Protein AF-A0A1T4KR53-F1 (afdb_monomer_lite)

Organism: NCBI:txid115783

pLDDT: mean 75.82, std 19.26, range [42.12, 95.94]

Sequence (89 aa):
MTEPTIAIYTEEDTGSTDAVVNEVNLSLHGANRVLERDIPLEALEGVRHLLPLLNTKPLKFRYKGVFVVARLVNGSPRIITAWRLLPPS

Foldseek 3Di:
DDADWDWDFDDDDDDDPDPPRPGDTDDPVRVVVVQVVQADPQQVVVCVVCVVVAAQDWDWDDGPQKTWTWHDDPNDIDTPDMDGHDPDD

Secondary structure (DSSP, 8-state):
-PPPP----------SS----------HHHHHHHHHHTS-HHHHHHHHHHGGG--SSPEEEEETTEEEEEEEETTEEEEEEEEEPPPP-

Radius of gyration: 17.06 Å; chains: 1; bounding box: 37×40×34 Å

Structure (mmCIF, N/CA/C/O backbone):
data_AF-A0A1T4KR53-F1
#
_entry.id   AF-A0A1T4KR53-F1
#
loop_
_atom_site.group_PDB
_atom_site.id
_atom_site.type_symbol
_atom_site.label_atom_id
_atom_site.label_alt_id
_atom_site.label_comp_id
_atom_site.label_asym_id
_atom_site.label_entity_id
_atom_site.label_seq_id
_atom_site.pdbx_PDB_ins_code
_atom_site.Cartn_x
_atom_site.Cartn_y
_atom_site.Cartn_z
_atom_site.occupancy
_atom_site.B_iso_or_equiv
_atom_site.auth_seq_id
_atom_site.auth_comp_id
_atom_site.auth_asym_id
_atom_site.auth_atom_id
_atom_site.pdbx_PDB_model_num
ATOM 1 N N . MET A 1 1 ? 4.324 -30.383 -8.923 1.00 42.41 1 MET A N 1
ATOM 2 C CA . MET A 1 1 ? 4.472 -29.214 -8.032 1.00 42.41 1 MET A CA 1
ATOM 3 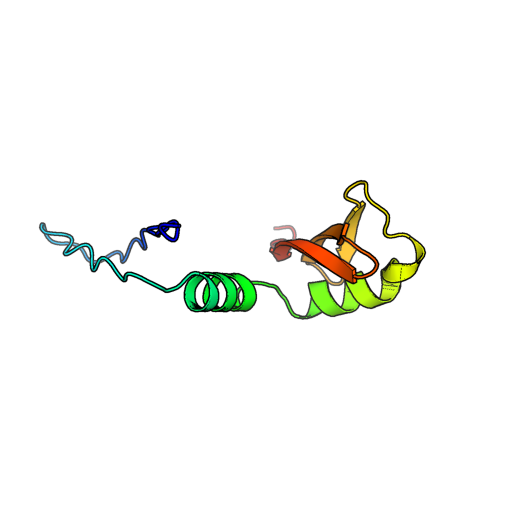C C . MET A 1 1 ? 3.144 -29.044 -7.323 1.00 42.41 1 MET A C 1
ATOM 5 O O . MET A 1 1 ? 2.158 -28.784 -7.992 1.00 42.41 1 MET A O 1
ATOM 9 N N . THR A 1 2 ? 3.088 -29.339 -6.029 1.00 51.16 2 THR A N 1
ATOM 10 C CA . THR A 1 2 ? 1.886 -29.235 -5.190 1.00 51.16 2 THR A CA 1
ATOM 11 C C . THR A 1 2 ? 1.711 -27.779 -4.762 1.00 51.16 2 THR A C 1
ATOM 13 O O . THR A 1 2 ? 2.658 -27.181 -4.253 1.00 51.16 2 THR A O 1
ATOM 16 N N . GLU A 1 3 ? 0.545 -27.184 -5.019 1.00 47.19 3 GLU A N 1
ATOM 17 C CA . GLU A 1 3 ? 0.262 -25.806 -4.601 1.00 47.19 3 GLU A CA 1
ATOM 18 C C . GLU A 1 3 ? 0.156 -25.714 -3.066 1.00 47.19 3 GLU A C 1
ATOM 20 O O . GLU A 1 3 ? -0.470 -26.578 -2.446 1.00 47.19 3 GLU A O 1
ATOM 25 N N . PRO A 1 4 ? 0.755 -24.692 -2.423 1.00 49.66 4 PRO A N 1
ATOM 26 C CA . PRO A 1 4 ? 0.621 -24.496 -0.986 1.00 49.66 4 PRO A CA 1
ATOM 27 C C . PRO A 1 4 ? -0.781 -23.966 -0.656 1.00 49.66 4 PRO A C 1
ATOM 29 O O . PRO A 1 4 ? -1.176 -22.896 -1.119 1.00 49.66 4 PRO A O 1
ATOM 32 N N . THR A 1 5 ? -1.526 -24.719 0.154 1.00 48.09 5 THR A N 1
ATOM 33 C CA . THR A 1 5 ? -2.842 -24.325 0.683 1.00 48.09 5 THR A CA 1
ATOM 34 C C . THR A 1 5 ? -2.643 -23.572 1.999 1.00 48.09 5 THR A C 1
ATOM 36 O O . THR A 1 5 ? -1.885 -24.025 2.855 1.00 48.09 5 THR A O 1
ATOM 39 N N . ILE A 1 6 ? -3.272 -22.403 2.148 1.00 54.81 6 ILE A N 1
ATOM 40 C CA . ILE A 1 6 ? -3.159 -21.537 3.332 1.00 54.81 6 ILE A CA 1
ATOM 41 C C . ILE A 1 6 ? -4.544 -21.436 3.975 1.00 54.81 6 ILE A C 1
ATOM 43 O O . ILE A 1 6 ? -5.483 -20.988 3.321 1.00 54.81 6 ILE A O 1
ATOM 47 N N . ALA A 1 7 ? -4.658 -21.830 5.245 1.00 49.97 7 ALA A N 1
ATOM 48 C CA . ALA A 1 7 ? -5.884 -21.719 6.034 1.00 49.97 7 ALA A CA 1
ATOM 49 C C . ALA A 1 7 ? -5.919 -20.390 6.812 1.00 49.97 7 ALA A C 1
ATOM 51 O O . ALA A 1 7 ? -4.905 -19.975 7.378 1.00 49.97 7 ALA A O 1
ATOM 52 N N . ILE A 1 8 ? -7.078 -19.725 6.842 1.00 56.53 8 ILE A N 1
ATOM 53 C CA . ILE A 1 8 ? -7.325 -18.491 7.607 1.00 56.53 8 ILE A CA 1
ATOM 54 C C . ILE A 1 8 ? -8.492 -18.752 8.563 1.00 56.53 8 ILE A C 1
ATOM 56 O O . ILE A 1 8 ? -9.548 -19.206 8.131 1.00 56.53 8 ILE A O 1
ATOM 60 N N . TYR A 1 9 ? -8.306 -18.446 9.847 1.00 53.62 9 TYR A N 1
ATOM 61 C CA . TYR A 1 9 ? -9.328 -18.598 10.884 1.00 53.62 9 TYR A CA 1
ATOM 62 C C . TYR A 1 9 ? -10.071 -17.273 11.065 1.00 53.62 9 TYR A C 1
ATOM 64 O O . TYR A 1 9 ? -9.435 -16.231 11.216 1.00 53.62 9 TYR A O 1
ATOM 72 N N . THR A 1 10 ? -11.403 -17.302 11.031 1.00 48.81 10 THR A N 1
ATOM 73 C CA . THR A 1 10 ? -12.249 -16.137 11.341 1.00 48.81 10 THR A CA 1
ATOM 74 C C . THR A 1 10 ? -13.045 -16.442 12.602 1.00 48.81 10 THR A C 1
ATOM 76 O O . THR A 1 10 ? -13.714 -17.468 12.679 1.00 48.81 10 THR A O 1
ATOM 79 N N . GLU A 1 11 ? -12.916 -15.584 13.610 1.00 50.16 11 GLU A N 1
ATOM 80 C CA . GLU A 1 11 ? -13.612 -15.712 14.888 1.00 50.16 11 GLU A CA 1
ATOM 81 C C . GLU A 1 11 ? -14.979 -15.027 14.755 1.00 50.16 11 GLU A C 1
ATOM 83 O O . GLU A 1 11 ? -15.076 -13.803 14.840 1.00 50.16 11 GLU A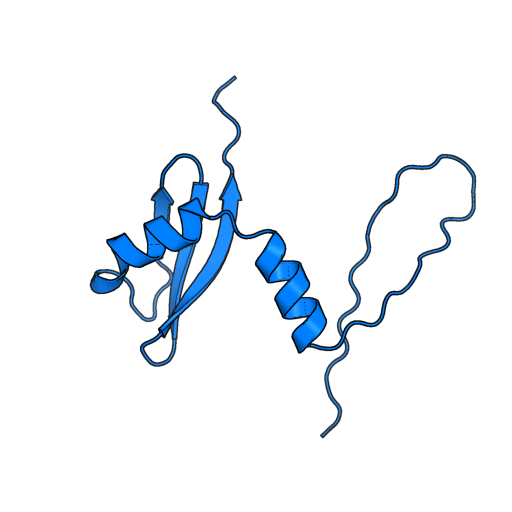 O 1
ATOM 88 N N . GLU A 1 12 ? -16.039 -15.791 14.484 1.00 48.88 12 GLU A N 1
ATOM 89 C CA . GLU A 1 12 ? -17.407 -15.284 14.624 1.00 48.88 12 GLU A CA 1
ATOM 90 C C . GLU A 1 12 ? -17.870 -15.509 16.069 1.00 48.88 12 GLU A C 1
ATOM 92 O O . GLU A 1 12 ? -18.105 -16.639 16.498 1.00 48.88 12 GLU A O 1
ATOM 97 N N . ASP A 1 13 ? -17.969 -14.412 16.828 1.00 48.88 13 ASP A N 1
ATOM 98 C CA . ASP A 1 13 ? -18.509 -14.379 18.188 1.00 48.88 13 ASP A CA 1
ATOM 99 C C . ASP A 1 13 ? -20.002 -14.730 18.160 1.00 48.88 13 ASP A C 1
ATOM 101 O O . ASP A 1 13 ? -20.877 -13.884 17.976 1.00 48.88 13 ASP A O 1
ATOM 105 N N . THR A 1 14 ? -20.301 -16.015 18.308 1.00 45.00 14 THR A N 1
ATOM 106 C CA . THR A 1 14 ? -21.628 -16.486 18.691 1.00 45.00 14 THR A CA 1
ATOM 107 C C . THR A 1 14 ? -21.454 -17.466 19.835 1.00 45.00 14 THR A C 1
ATOM 109 O O . THR A 1 14 ? -20.917 -18.563 19.691 1.00 45.00 14 THR A O 1
ATOM 112 N N . GLY A 1 15 ? -21.861 -17.023 21.024 1.00 49.72 15 GLY A N 1
ATOM 113 C CA . GLY A 1 15 ? -21.918 -17.875 22.198 1.00 49.72 15 GLY A CA 1
ATOM 114 C C . GLY A 1 15 ? -22.708 -19.151 21.906 1.00 49.72 15 GLY A C 1
ATOM 115 O O . GLY A 1 15 ? -23.716 -19.102 21.205 1.00 49.72 15 GLY A O 1
ATOM 116 N N . SER A 1 16 ? -22.252 -20.245 22.521 1.00 42.78 16 SER A N 1
ATOM 117 C CA . SER A 1 16 ? -22.699 -21.649 22.458 1.00 42.78 16 SER A CA 1
ATOM 118 C C . SER A 1 16 ? -21.806 -22.596 21.633 1.00 42.78 16 SER A C 1
ATOM 120 O O . SER A 1 16 ? -21.909 -22.747 20.426 1.00 42.78 16 SER A O 1
ATOM 122 N N . THR A 1 17 ? -20.888 -23.209 22.386 1.00 48.50 17 THR A N 1
ATOM 123 C CA . THR A 1 17 ? -20.309 -24.563 22.314 1.00 48.50 17 THR A CA 1
ATOM 124 C C . THR A 1 17 ? -20.610 -25.425 21.079 1.00 48.50 17 THR A C 1
ATOM 126 O O . THR A 1 17 ? -21.293 -26.434 21.165 1.00 48.50 17 THR A O 1
ATOM 129 N N . ASP A 1 18 ? -20.083 -25.025 19.933 1.00 42.12 18 ASP A N 1
ATOM 130 C CA . ASP A 1 18 ? -19.295 -25.842 19.000 1.00 42.12 18 ASP A CA 1
ATOM 131 C C . ASP A 1 18 ? -19.027 -24.916 17.819 1.00 42.12 18 ASP A C 1
ATOM 133 O O . ASP A 1 18 ? -19.853 -24.759 16.921 1.00 42.12 18 ASP A O 1
ATOM 137 N N . ALA A 1 19 ? -17.893 -24.214 17.874 1.00 43.56 19 ALA A N 1
ATOM 138 C CA . ALA A 1 19 ? -17.447 -23.379 16.774 1.00 43.56 19 ALA A CA 1
ATOM 139 C C . ALA A 1 19 ? -17.222 -24.297 15.569 1.00 43.56 19 ALA A C 1
ATOM 141 O O . ALA A 1 19 ? -16.180 -24.942 15.448 1.00 43.56 19 ALA A O 1
ATOM 142 N N . VAL A 1 20 ? -18.226 -24.395 14.698 1.00 45.94 20 VAL A N 1
ATOM 143 C CA . VAL A 1 20 ? -18.088 -24.984 13.373 1.00 45.94 20 VAL A CA 1
ATOM 144 C C . VAL A 1 20 ? -17.126 -24.073 12.630 1.00 45.94 20 VAL A C 1
ATOM 146 O O . VAL A 1 20 ? -17.514 -23.073 12.031 1.00 45.94 20 VAL A O 1
ATOM 149 N N . VAL A 1 21 ? -15.838 -24.386 12.746 1.00 48.75 21 VAL A N 1
ATOM 150 C CA . VAL A 1 21 ? -14.768 -23.752 11.989 1.00 48.75 21 VAL A CA 1
ATOM 151 C C . VAL A 1 21 ? -15.047 -24.107 10.534 1.00 48.75 21 VAL A C 1
ATOM 153 O O . VAL A 1 21 ? -14.726 -25.200 10.071 1.00 48.75 21 VAL A O 1
ATOM 156 N N . ASN A 1 22 ? -15.749 -23.226 9.825 1.00 51.75 22 ASN A N 1
ATOM 157 C CA . ASN A 1 22 ? -15.973 -23.382 8.397 1.0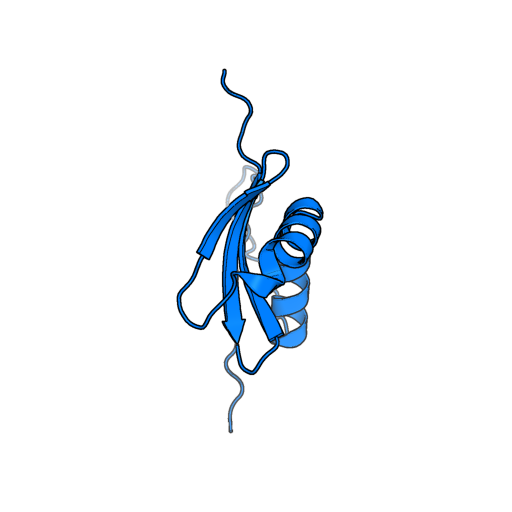0 51.75 22 ASN A CA 1
ATOM 158 C C . ASN A 1 22 ? -14.631 -23.142 7.709 1.00 51.75 22 ASN A C 1
ATOM 160 O O . ASN A 1 22 ? -14.245 -22.012 7.415 1.00 51.75 22 ASN A O 1
ATOM 164 N N . GLU A 1 23 ? -13.885 -24.222 7.508 1.00 52.78 23 GLU A N 1
ATOM 165 C CA . GLU A 1 23 ? -12.603 -24.212 6.821 1.00 52.78 23 GLU A CA 1
ATOM 166 C C . GLU A 1 23 ? -12.833 -23.901 5.334 1.00 52.78 23 GLU A C 1
ATOM 168 O O . GLU A 1 23 ? -13.123 -24.771 4.510 1.00 52.78 23 GLU A O 1
ATOM 173 N N . VAL A 1 24 ? -12.755 -22.617 4.980 1.00 61.16 24 VAL A N 1
ATOM 174 C CA . VAL A 1 24 ? -12.880 -22.170 3.591 1.00 61.16 24 VAL A CA 1
ATOM 175 C C . VAL A 1 24 ? -11.516 -22.284 2.913 1.00 61.16 24 VAL A C 1
ATOM 177 O O . VAL A 1 24 ? -10.643 -21.432 3.065 1.00 61.16 24 VAL A O 1
ATOM 180 N N . ASN A 1 25 ? -11.339 -23.340 2.121 1.00 68.88 25 ASN A N 1
ATOM 181 C CA . ASN A 1 25 ? -10.152 -23.530 1.291 1.00 68.88 25 ASN A CA 1
ATOM 182 C C . ASN A 1 25 ? -10.201 -22.589 0.075 1.00 68.88 25 ASN A C 1
ATOM 184 O O . ASN A 1 25 ? -10.868 -22.865 -0.924 1.00 68.88 25 ASN A O 1
ATOM 188 N N . LEU A 1 26 ? -9.506 -21.453 0.159 1.00 66.50 26 LEU A N 1
ATOM 189 C CA . LEU A 1 26 ? -9.350 -20.523 -0.959 1.00 66.50 26 LEU A CA 1
ATOM 190 C C . LEU A 1 26 ? -8.147 -20.914 -1.819 1.00 66.50 26 LEU A C 1
ATOM 192 O O . LEU A 1 26 ? -7.084 -21.267 -1.311 1.00 66.50 26 LEU A O 1
ATOM 196 N N . SER A 1 27 ? -8.279 -20.765 -3.138 1.00 76.44 27 SER A N 1
ATOM 197 C CA . SER A 1 27 ? -7.105 -20.768 -4.016 1.00 76.44 27 SER A CA 1
ATOM 198 C C . SER A 1 27 ? -6.170 -19.613 -3.646 1.00 76.44 27 SER A C 1
ATOM 200 O O . SER A 1 27 ? -6.622 -18.593 -3.126 1.00 76.44 27 SER A O 1
ATOM 202 N N . LEU A 1 28 ? -4.879 -19.707 -3.982 1.00 69.62 28 LEU A N 1
ATOM 203 C CA . LEU A 1 28 ? -3.924 -18.610 -3.767 1.00 69.62 28 LEU A CA 1
ATOM 204 C C . LEU A 1 28 ? -4.429 -17.284 -4.367 1.00 69.62 28 LEU A C 1
ATOM 206 O O . LEU A 1 28 ? -4.302 -16.229 -3.754 1.00 69.62 28 LEU A O 1
ATOM 210 N N . HIS A 1 29 ? -5.055 -17.336 -5.548 1.00 65.00 29 HIS A N 1
ATOM 211 C CA . HIS A 1 29 ? -5.701 -16.172 -6.159 1.00 65.00 29 HIS A CA 1
ATOM 212 C C . HIS A 1 29 ? -6.877 -15.644 -5.317 1.00 65.00 29 HIS A C 1
ATOM 214 O O . HIS A 1 29 ? -7.020 -14.432 -5.166 1.00 65.00 29 HIS A O 1
ATOM 220 N N . GLY A 1 30 ? -7.704 -16.531 -4.758 1.00 67.81 30 GLY A N 1
ATOM 221 C CA . GLY A 1 30 ? -8.812 -16.176 -3.869 1.00 67.81 30 GLY A CA 1
ATOM 222 C C . GLY A 1 30 ? -8.339 -15.556 -2.555 1.00 67.81 30 GLY A C 1
ATOM 223 O O . GLY A 1 30 ? -8.823 -14.492 -2.184 1.00 67.81 30 GLY A O 1
ATOM 224 N N . ALA A 1 31 ? -7.344 -16.160 -1.907 1.00 66.88 31 ALA A N 1
ATOM 225 C CA . ALA A 1 31 ? -6.731 -15.642 -0.68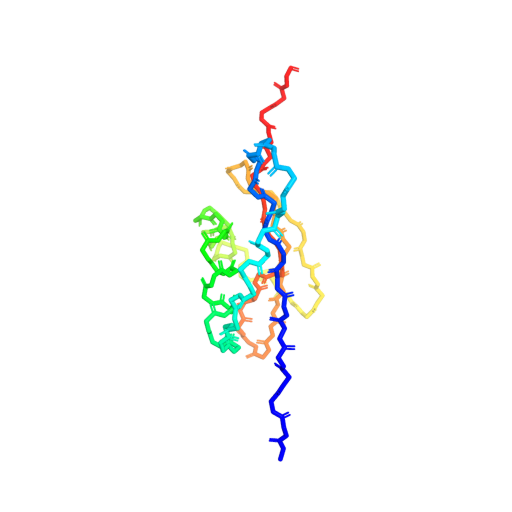7 1.00 66.88 31 ALA A CA 1
ATOM 226 C C . ALA A 1 31 ? -6.086 -14.269 -0.926 1.00 66.88 31 ALA A C 1
ATOM 228 O O . ALA A 1 31 ? -6.333 -13.334 -0.169 1.00 66.88 31 ALA A O 1
ATOM 229 N N . ASN A 1 32 ? -5.353 -14.108 -2.033 1.00 63.06 32 ASN A N 1
ATOM 230 C CA . ASN A 1 32 ? -4.793 -12.813 -2.423 1.00 63.06 32 ASN A CA 1
ATOM 231 C C . ASN A 1 32 ? -5.890 -11.764 -2.631 1.00 63.06 32 ASN A C 1
ATOM 233 O O . ASN A 1 32 ? -5.747 -10.645 -2.155 1.00 63.06 32 ASN A O 1
ATOM 237 N N . ARG A 1 33 ? -7.012 -12.122 -3.269 1.00 65.38 33 ARG A N 1
ATOM 238 C CA . ARG A 1 33 ? -8.136 -11.199 -3.481 1.00 65.38 33 ARG A CA 1
ATOM 239 C C . ARG A 1 33 ? -8.836 -10.809 -2.172 1.00 65.38 33 ARG A C 1
ATOM 241 O O . ARG A 1 33 ? -9.289 -9.677 -2.042 1.00 65.38 33 ARG A O 1
ATOM 248 N N . VAL A 1 34 ? -8.948 -11.734 -1.217 1.00 67.12 34 VAL A N 1
ATOM 249 C CA . VAL A 1 34 ? -9.505 -11.456 0.117 1.00 67.12 34 VAL A CA 1
ATOM 250 C C . VAL A 1 34 ? -8.582 -10.519 0.894 1.00 67.12 34 VAL A C 1
ATOM 252 O O . VAL A 1 34 ? -9.048 -9.508 1.399 1.00 67.12 34 VAL A O 1
ATOM 255 N N . LEU A 1 35 ? -7.272 -10.770 0.891 1.00 61.53 35 LEU A N 1
ATOM 256 C CA . LEU A 1 35 ? -6.288 -9.880 1.519 1.00 61.53 35 LEU A CA 1
ATOM 257 C C . LEU A 1 35 ? -6.218 -8.501 0.840 1.00 61.53 35 LEU A C 1
ATOM 259 O O . LEU A 1 35 ? -6.001 -7.490 1.501 1.00 61.53 35 LEU A O 1
ATOM 263 N N . GLU A 1 36 ? -6.420 -8.437 -0.478 1.00 61.78 36 GLU A N 1
ATOM 264 C CA . GLU A 1 36 ? -6.481 -7.179 -1.229 1.00 61.78 36 GLU A CA 1
ATOM 265 C C . GLU A 1 36 ? -7.735 -6.349 -0.901 1.00 61.78 36 GLU A C 1
ATOM 267 O O . GLU A 1 36 ? -7.687 -5.126 -1.044 1.00 61.78 36 GLU A O 1
ATOM 272 N N . ARG A 1 37 ? -8.832 -6.964 -0.422 1.00 61.75 37 ARG A N 1
ATOM 273 C CA . ARG A 1 37 ? -10.047 -6.236 -0.003 1.00 61.75 37 ARG A CA 1
ATOM 274 C C . ARG A 1 37 ? -9.844 -5.372 1.242 1.00 61.75 37 ARG A C 1
ATOM 276 O O . ARG A 1 37 ? -10.550 -4.377 1.375 1.00 61.75 37 ARG A O 1
ATOM 283 N N . ASP A 1 38 ? -8.873 -5.702 2.089 1.00 71.69 38 ASP A N 1
ATOM 284 C CA . ASP A 1 38 ? -8.601 -4.964 3.328 1.00 71.69 38 ASP A CA 1
ATOM 285 C C . ASP A 1 38 ? -7.574 -3.837 3.164 1.00 71.69 38 ASP A C 1
ATOM 287 O O . ASP A 1 38 ? -7.294 -3.108 4.116 1.00 71.69 38 ASP A O 1
ATOM 291 N N . ILE A 1 39 ? -7.011 -3.644 1.965 1.00 82.31 39 ILE A N 1
ATOM 292 C CA . ILE A 1 39 ? -6.088 -2.534 1.719 1.00 82.31 39 ILE A CA 1
ATOM 293 C C . ILE A 1 39 ? -6.901 -1.241 1.547 1.00 82.31 39 ILE A C 1
ATOM 295 O O . ILE A 1 39 ? -7.648 -1.116 0.572 1.00 82.31 39 ILE A O 1
ATOM 299 N N . PRO A 1 40 ? -6.738 -0.232 2.426 1.00 87.81 40 PRO A N 1
ATOM 300 C CA . PRO A 1 40 ? -7.451 1.032 2.279 1.00 87.81 40 PRO A CA 1
ATOM 301 C C . PRO A 1 40 ? -7.090 1.717 0.955 1.00 87.81 40 PRO A C 1
ATOM 303 O O . PRO A 1 40 ? -5.919 1.751 0.571 1.00 87.81 40 PRO A O 1
ATOM 306 N N . LEU A 1 41 ? -8.072 2.316 0.276 1.00 90.12 41 LEU A N 1
ATOM 307 C CA . LEU A 1 41 ? -7.869 3.015 -1.002 1.00 90.12 41 LEU A CA 1
ATOM 308 C C . LEU A 1 41 ? -6.775 4.091 -0.899 1.00 90.12 41 LEU A C 1
ATOM 310 O O . LEU A 1 41 ? -5.955 4.262 -1.801 1.00 90.12 41 LEU A O 1
ATOM 314 N N . GLU A 1 42 ? -6.715 4.775 0.239 1.00 93.12 42 GLU A N 1
ATOM 315 C CA . GLU A 1 42 ? -5.726 5.801 0.537 1.00 93.12 42 GLU A CA 1
ATOM 316 C C . GLU A 1 42 ? -4.296 5.236 0.520 1.00 93.12 42 GLU A C 1
ATOM 318 O O . GLU A 1 42 ? -3.358 5.949 0.168 1.00 93.12 42 GLU A O 1
ATOM 323 N N . ALA A 1 43 ? -4.104 3.949 0.828 1.00 93.44 43 ALA A N 1
ATOM 324 C CA . ALA A 1 43 ? -2.800 3.306 0.702 1.00 93.44 43 ALA A CA 1
ATOM 325 C C . ALA A 1 43 ? -2.350 3.215 -0.762 1.00 93.44 43 ALA A C 1
ATOM 327 O O . ALA A 1 43 ? -1.186 3.486 -1.059 1.00 93.44 43 ALA A O 1
ATOM 328 N N . LEU A 1 44 ? -3.265 2.886 -1.681 1.00 92.62 44 LEU A N 1
ATOM 329 C CA . LEU A 1 44 ? -2.984 2.835 -3.119 1.00 92.62 44 LEU A CA 1
ATOM 330 C C . LEU A 1 44 ? -2.637 4.226 -3.658 1.00 92.62 44 LEU A C 1
ATOM 332 O O . LEU A 1 44 ? -1.654 4.389 -4.386 1.00 92.62 44 LEU A O 1
ATOM 336 N N . GLU A 1 45 ? -3.403 5.241 -3.258 1.00 94.50 45 GLU A N 1
ATOM 337 C CA . GLU A 1 45 ? -3.119 6.635 -3.598 1.00 94.50 45 GLU A CA 1
ATOM 338 C C . GLU A 1 45 ? -1.745 7.063 -3.078 1.00 94.50 45 GLU A C 1
ATOM 340 O O . GLU A 1 45 ? -0.927 7.573 -3.847 1.00 94.50 45 GLU A O 1
ATOM 345 N N . GLY A 1 46 ? -1.458 6.807 -1.800 1.00 94.19 46 GLY A N 1
ATOM 346 C CA . GLY A 1 46 ? -0.188 7.153 -1.172 1.00 94.19 46 GLY A CA 1
ATOM 347 C C . GLY A 1 46 ? 1.005 6.483 -1.855 1.00 94.19 46 GLY A C 1
ATOM 348 O O . GLY A 1 46 ? 1.997 7.146 -2.155 1.00 94.19 46 GLY A O 1
ATOM 349 N N . VAL A 1 47 ? 0.886 5.197 -2.200 1.00 94.94 47 VAL A N 1
ATOM 350 C CA . VAL A 1 47 ? 1.902 4.472 -2.980 1.00 94.94 47 VAL A CA 1
ATOM 351 C C . VAL A 1 47 ? 2.129 5.113 -4.346 1.00 94.94 47 VAL A C 1
ATOM 353 O O . VAL A 1 47 ? 3.278 5.260 -4.757 1.00 94.94 47 VAL A O 1
ATOM 356 N N . ARG A 1 48 ? 1.069 5.537 -5.043 1.00 93.69 48 ARG A N 1
ATOM 357 C CA . ARG A 1 48 ? 1.195 6.204 -6.347 1.00 93.69 48 ARG A CA 1
ATOM 358 C C . ARG A 1 48 ? 1.945 7.535 -6.247 1.00 93.69 48 ARG A C 1
ATOM 360 O O . ARG A 1 48 ? 2.733 7.842 -7.135 1.00 93.69 48 ARG A O 1
ATOM 367 N N . HIS A 1 49 ? 1.737 8.297 -5.173 1.00 94.81 49 HIS A N 1
ATOM 368 C CA . HIS A 1 49 ? 2.427 9.575 -4.951 1.00 94.81 49 HIS A CA 1
ATOM 369 C C . HIS A 1 49 ? 3.903 9.381 -4.583 1.00 94.81 49 HIS A C 1
ATOM 371 O O . HIS A 1 49 ? 4.749 10.180 -4.975 1.00 94.81 49 HIS A O 1
ATOM 377 N N . LEU A 1 50 ? 4.219 8.312 -3.848 1.00 93.00 50 LEU A N 1
ATOM 378 C CA . LEU A 1 50 ? 5.575 8.022 -3.377 1.00 93.00 50 LEU A CA 1
ATOM 379 C C . LEU A 1 50 ? 6.339 7.040 -4.269 1.00 93.00 50 LEU A C 1
ATOM 381 O O . LEU A 1 50 ? 7.449 6.649 -3.916 1.00 93.00 50 LEU A O 1
ATOM 385 N N . LEU A 1 51 ? 5.788 6.665 -5.428 1.00 91.94 51 LEU A N 1
ATOM 386 C CA . LEU A 1 51 ? 6.400 5.718 -6.361 1.00 91.94 51 LEU A CA 1
ATOM 387 C C . LEU A 1 51 ? 7.871 6.046 -6.683 1.00 91.94 51 LEU A C 1
ATOM 389 O O . LEU A 1 51 ? 8.679 5.121 -6.616 1.00 91.94 51 LEU A O 1
ATOM 393 N N . PRO A 1 52 ? 8.273 7.315 -6.920 1.00 92.69 52 PRO A N 1
ATOM 394 C CA . PRO A 1 52 ? 9.678 7.655 -7.173 1.00 92.69 52 PRO A CA 1
ATOM 395 C C . PRO A 1 52 ? 10.628 7.373 -5.999 1.00 92.69 52 PRO A C 1
ATOM 397 O O . PRO A 1 52 ? 11.833 7.265 -6.196 1.00 92.69 52 PRO A O 1
ATOM 400 N N . LEU A 1 53 ? 10.102 7.281 -4.775 1.00 92.31 53 LEU A N 1
ATOM 401 C CA . LEU A 1 53 ? 10.876 7.022 -3.558 1.00 92.31 53 LEU A CA 1
ATOM 402 C C . LEU A 1 53 ? 10.915 5.532 -3.194 1.00 92.31 53 LEU A C 1
ATOM 404 O O . LEU A 1 53 ? 11.725 5.119 -2.358 1.00 92.31 53 LEU A O 1
ATOM 408 N N . LEU A 1 54 ? 10.045 4.715 -3.799 1.00 92.81 54 LEU A N 1
ATOM 409 C CA . LEU A 1 54 ? 10.028 3.279 -3.566 1.00 92.81 54 LEU A CA 1
ATOM 410 C C . LEU A 1 54 ? 11.253 2.621 -4.192 1.00 92.81 54 LEU A C 1
ATOM 412 O O . LEU A 1 54 ? 11.607 2.842 -5.345 1.00 92.81 54 LEU A O 1
ATOM 416 N N . ASN A 1 55 ? 11.875 1.743 -3.419 1.00 93.12 55 ASN A N 1
ATOM 417 C CA . ASN A 1 55 ? 12.991 0.919 -3.857 1.00 93.12 55 ASN A CA 1
ATOM 418 C C . ASN A 1 55 ? 12.832 -0.495 -3.280 1.00 93.12 55 ASN A C 1
ATOM 420 O O . ASN A 1 55 ? 11.772 -0.847 -2.761 1.00 93.12 55 ASN A O 1
ATOM 424 N N . THR A 1 56 ? 13.859 -1.334 -3.392 1.00 92.12 56 THR A N 1
ATOM 425 C CA . THR A 1 56 ? 13.808 -2.723 -2.907 1.00 92.12 56 THR A CA 1
ATOM 426 C C . THR A 1 56 ? 13.678 -2.826 -1.384 1.00 92.12 56 THR A C 1
ATOM 428 O O . THR A 1 56 ? 13.148 -3.822 -0.880 1.00 92.12 56 THR A O 1
ATOM 431 N N . LYS A 1 57 ? 14.111 -1.800 -0.638 1.00 94.69 57 LYS A N 1
ATOM 432 C CA . LYS A 1 57 ? 13.897 -1.686 0.806 1.00 94.69 57 LYS A CA 1
ATOM 433 C C . LYS A 1 57 ? 12.485 -1.150 1.083 1.00 94.69 57 LYS A C 1
ATOM 435 O O . LYS A 1 57 ? 12.079 -0.162 0.470 1.00 94.69 57 LYS A O 1
ATOM 440 N N . PRO A 1 58 ? 11.739 -1.759 2.022 1.00 94.25 58 PRO A N 1
ATOM 441 C CA . PRO A 1 58 ? 10.427 -1.261 2.417 1.00 94.25 58 PRO A CA 1
ATOM 442 C C . PRO A 1 58 ? 10.462 0.182 2.925 1.00 94.25 58 PRO A C 1
ATOM 444 O O . PRO A 1 58 ? 11.175 0.499 3.878 1.00 94.25 58 PRO A O 1
ATOM 447 N N . LEU A 1 59 ? 9.640 1.033 2.317 1.00 95.69 59 LEU A N 1
ATOM 448 C CA . LEU A 1 59 ? 9.340 2.380 2.776 1.00 95.69 59 LEU A CA 1
ATOM 449 C C . LEU A 1 59 ? 8.091 2.342 3.659 1.00 95.69 59 LEU A C 1
ATOM 451 O O . LEU A 1 59 ? 7.072 1.758 3.287 1.00 95.69 59 LEU A O 1
ATOM 455 N N . LYS A 1 60 ? 8.178 2.985 4.824 1.00 95.94 60 LYS A N 1
ATOM 456 C CA . LYS A 1 60 ? 7.069 3.153 5.768 1.00 95.94 60 LYS A CA 1
ATOM 457 C C . LYS A 1 60 ? 6.609 4.601 5.729 1.00 95.94 60 LYS A C 1
ATOM 459 O O . LYS A 1 60 ? 7.440 5.497 5.861 1.00 95.94 60 LYS A O 1
ATOM 464 N N . PHE A 1 61 ? 5.315 4.839 5.575 1.00 95.38 61 PHE A N 1
ATOM 465 C CA . PHE A 1 61 ? 4.777 6.195 5.522 1.00 95.38 61 PHE A CA 1
ATOM 466 C C . PHE A 1 61 ? 3.323 6.249 5.986 1.00 95.38 61 PHE A C 1
ATOM 468 O O . PHE A 1 61 ? 2.646 5.229 6.105 1.00 95.38 61 PHE A O 1
ATOM 475 N N . ARG A 1 62 ? 2.850 7.465 6.268 1.00 94.88 62 ARG A N 1
ATOM 476 C CA . ARG A 1 62 ? 1.448 7.748 6.577 1.00 94.88 62 ARG A CA 1
ATOM 477 C C . ARG A 1 62 ? 0.844 8.568 5.448 1.00 94.88 62 ARG A C 1
ATOM 479 O O . ARG A 1 62 ? 1.465 9.524 4.993 1.00 94.88 62 ARG A O 1
ATOM 486 N N . TYR A 1 63 ? -0.363 8.220 5.027 1.00 94.94 63 TYR A N 1
ATOM 487 C CA . TYR A 1 63 ? -1.105 8.964 4.016 1.00 94.94 63 TYR A CA 1
ATOM 488 C C . TYR A 1 63 ? -2.594 8.954 4.359 1.00 94.94 63 TYR A C 1
ATOM 490 O O . TYR A 1 63 ? -3.169 7.887 4.545 1.00 94.94 63 TYR A O 1
ATOM 498 N N . LYS A 1 64 ? -3.202 10.141 4.500 1.00 93.50 64 LYS A N 1
ATOM 499 C CA . LYS A 1 64 ? -4.635 10.328 4.819 1.00 93.50 64 LYS A CA 1
ATOM 500 C C . LYS A 1 64 ? -5.160 9.410 5.945 1.00 93.50 64 LYS A C 1
ATOM 502 O O . LYS A 1 64 ? -6.198 8.776 5.816 1.00 93.50 64 LYS A O 1
ATOM 507 N N . GLY A 1 65 ? -4.419 9.316 7.052 1.00 91.31 65 GLY A N 1
ATOM 508 C CA . GLY A 1 65 ? -4.815 8.495 8.206 1.00 91.31 65 GLY A CA 1
ATOM 509 C C . GLY A 1 65 ? -4.555 6.992 8.058 1.00 91.31 65 GLY A C 1
ATOM 510 O O . GLY A 1 65 ? -4.929 6.225 8.937 1.00 91.31 65 GLY A O 1
ATOM 511 N N . VAL A 1 66 ? -3.883 6.554 6.993 1.00 93.50 66 VAL A N 1
ATOM 512 C CA . VAL A 1 66 ? -3.480 5.159 6.783 1.00 93.50 66 VAL A CA 1
ATOM 513 C C . VAL A 1 66 ? -1.973 5.035 6.943 1.00 93.50 66 VAL A C 1
ATOM 515 O O . VAL A 1 66 ? -1.213 5.821 6.374 1.00 93.50 66 VAL A O 1
ATOM 518 N N . PHE A 1 67 ? -1.527 4.058 7.727 1.00 94.06 67 PHE A N 1
ATOM 519 C CA . PHE A 1 67 ? -0.126 3.657 7.760 1.00 94.06 67 PHE A CA 1
ATOM 520 C C . PHE A 1 67 ? 0.118 2.612 6.676 1.00 94.06 67 PHE A C 1
ATOM 522 O O . PHE A 1 67 ? -0.656 1.668 6.548 1.00 94.06 67 PHE A O 1
ATOM 529 N N . VAL A 1 68 ? 1.183 2.782 5.897 1.00 95.06 68 VAL A N 1
ATOM 530 C CA . VAL A 1 68 ? 1.484 1.950 4.730 1.00 95.06 68 VAL A CA 1
ATOM 531 C C . VAL A 1 68 ? 2.939 1.513 4.771 1.00 95.06 68 VAL A C 1
ATOM 533 O O . VAL A 1 68 ? 3.842 2.313 5.035 1.00 95.06 68 VAL A O 1
ATOM 536 N N . VAL A 1 69 ? 3.172 0.242 4.455 1.00 94.94 69 VAL A N 1
ATOM 537 C CA . VAL A 1 69 ? 4.496 -0.307 4.167 1.00 94.94 69 VAL A CA 1
ATOM 538 C C . VAL A 1 69 ? 4.495 -0.825 2.738 1.00 94.94 69 VAL A C 1
ATOM 540 O O . VAL A 1 69 ? 3.743 -1.742 2.408 1.00 94.94 69 VAL A O 1
ATOM 543 N N . ALA A 1 70 ? 5.345 -0.258 1.888 1.00 95.56 7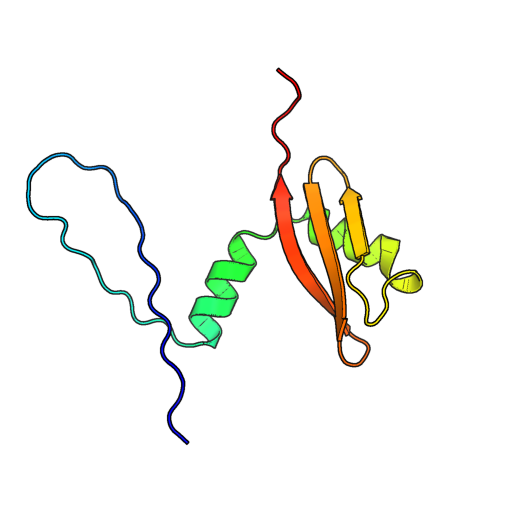0 ALA A N 1
ATOM 544 C CA . ALA A 1 70 ? 5.432 -0.636 0.482 1.00 95.56 70 ALA A CA 1
ATOM 545 C C . ALA A 1 70 ? 6.882 -0.696 -0.002 1.00 95.56 70 ALA A C 1
ATOM 547 O O . ALA A 1 70 ? 7.769 -0.057 0.558 1.00 95.56 70 ALA A O 1
ATOM 548 N N . ARG A 1 71 ? 7.132 -1.470 -1.057 1.00 94.88 71 ARG A N 1
ATOM 549 C CA . ARG A 1 71 ? 8.435 -1.543 -1.733 1.00 94.88 71 ARG A CA 1
ATOM 550 C C . ARG A 1 71 ? 8.259 -1.728 -3.233 1.00 94.88 71 ARG A C 1
ATOM 552 O O . ARG A 1 71 ? 7.176 -2.074 -3.696 1.00 94.88 71 ARG A O 1
ATOM 559 N N . LEU A 1 72 ? 9.344 -1.577 -3.975 1.00 95.19 72 LEU A N 1
ATOM 560 C CA . LEU A 1 72 ? 9.424 -1.971 -5.373 1.00 95.19 72 LEU A CA 1
ATOM 561 C C . LEU A 1 72 ? 9.804 -3.457 -5.476 1.00 95.19 72 LEU A C 1
ATOM 563 O O . LEU A 1 72 ? 10.780 -3.900 -4.867 1.00 95.19 72 LEU A O 1
ATOM 567 N N . VAL A 1 73 ? 9.056 -4.226 -6.264 1.00 92.25 73 VAL A N 1
ATOM 568 C CA . VAL A 1 73 ? 9.377 -5.609 -6.641 1.00 92.25 73 VAL A CA 1
ATOM 569 C C . VAL A 1 73 ? 9.324 -5.693 -8.160 1.00 92.25 73 VAL A C 1
ATOM 571 O O . VAL A 1 73 ? 8.272 -5.464 -8.748 1.00 92.25 73 VAL A O 1
ATOM 574 N N . ASN A 1 74 ? 10.456 -5.993 -8.801 1.00 91.00 74 ASN A N 1
ATOM 575 C CA . ASN A 1 74 ? 10.565 -6.110 -10.263 1.00 91.00 74 ASN A CA 1
ATOM 576 C C . ASN A 1 74 ? 9.978 -4.900 -11.021 1.00 91.00 74 ASN A C 1
ATOM 578 O O . ASN A 1 74 ? 9.238 -5.058 -11.986 1.00 91.00 74 ASN A O 1
ATOM 582 N N . GLY A 1 75 ? 10.247 -3.681 -10.544 1.00 87.06 75 GLY A N 1
ATOM 583 C CA . GLY A 1 75 ? 9.736 -2.455 -11.171 1.00 87.06 75 GLY A CA 1
ATOM 584 C C . GLY A 1 75 ? 8.289 -2.095 -10.815 1.00 87.06 75 GLY A C 1
ATOM 585 O O . GLY A 1 75 ? 7.840 -1.011 -11.169 1.00 87.06 75 GLY A O 1
ATOM 586 N N . SER A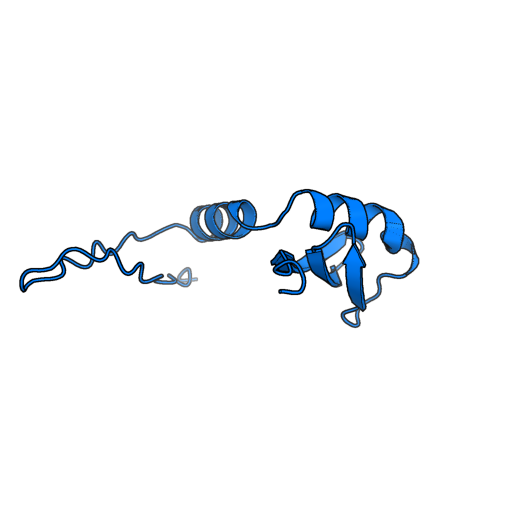 1 76 ? 7.567 -2.953 -10.090 1.00 91.25 76 SER A N 1
ATOM 587 C CA . SER A 1 76 ? 6.178 -2.714 -9.686 1.00 91.25 76 SER A CA 1
ATOM 588 C C . SER A 1 76 ? 6.068 -2.421 -8.186 1.00 91.25 76 SER A C 1
ATOM 590 O O . SER A 1 76 ? 6.692 -3.118 -7.378 1.00 91.25 76 SER A O 1
ATOM 592 N N . PRO A 1 77 ? 5.279 -1.417 -7.767 1.00 93.31 77 PRO A N 1
ATOM 593 C CA . PRO A 1 77 ? 5.039 -1.171 -6.355 1.00 93.31 77 PRO A CA 1
ATOM 594 C C . PRO A 1 77 ? 4.198 -2.303 -5.750 1.00 93.31 77 PRO A C 1
ATOM 596 O O . PRO A 1 77 ? 3.187 -2.725 -6.307 1.00 93.31 77 PRO A O 1
ATOM 599 N N . ARG A 1 78 ? 4.606 -2.783 -4.578 1.00 92.12 78 ARG A N 1
ATOM 600 C CA . ARG A 1 78 ? 3.887 -3.773 -3.774 1.00 92.12 78 ARG A CA 1
ATOM 601 C C . ARG A 1 78 ? 3.656 -3.209 -2.383 1.00 92.12 78 ARG A C 1
ATOM 603 O O . ARG A 1 78 ? 4.615 -2.876 -1.685 1.00 92.12 78 ARG A O 1
ATOM 610 N N . ILE A 1 79 ? 2.391 -3.147 -1.981 1.00 92.62 79 ILE A N 1
ATOM 611 C CA . ILE A 1 79 ? 2.010 -2.942 -0.584 1.00 92.62 79 ILE A CA 1
ATOM 612 C C . ILE A 1 79 ? 2.264 -4.259 0.148 1.00 92.62 79 ILE A C 1
ATOM 614 O O . ILE A 1 79 ? 1.836 -5.317 -0.304 1.00 92.62 79 ILE A O 1
ATOM 618 N N . ILE A 1 80 ? 3.016 -4.186 1.241 1.00 92.00 80 ILE A N 1
ATOM 619 C CA . ILE A 1 80 ? 3.283 -5.312 2.140 1.00 92.00 80 ILE A CA 1
ATOM 620 C C . ILE A 1 80 ? 2.187 -5.368 3.204 1.00 92.00 80 ILE A C 1
ATOM 622 O O . ILE A 1 80 ? 1.683 -6.437 3.520 1.00 92.00 80 ILE A O 1
ATOM 626 N N . THR A 1 81 ? 1.826 -4.212 3.758 1.00 90.50 81 THR A N 1
ATOM 627 C CA . THR A 1 81 ? 0.758 -4.071 4.749 1.00 90.50 81 THR A CA 1
ATOM 628 C C . THR A 1 81 ? 0.274 -2.621 4.779 1.00 90.50 81 THR A C 1
ATOM 630 O O . THR A 1 81 ? 1.053 -1.697 4.514 1.00 90.50 81 THR A O 1
ATOM 633 N N . ALA A 1 82 ? -1.010 -2.422 5.069 1.00 92.44 82 ALA A N 1
ATOM 634 C CA . ALA A 1 82 ? -1.604 -1.113 5.282 1.00 92.44 82 ALA A CA 1
ATOM 635 C C . ALA A 1 82 ? -2.773 -1.214 6.268 1.00 92.44 82 ALA A C 1
ATOM 637 O O . ALA A 1 82 ? -3.522 -2.184 6.225 1.00 92.44 82 ALA A O 1
ATOM 638 N N . TRP A 1 83 ? -2.940 -0.219 7.138 1.00 90.69 83 TRP A N 1
ATOM 639 C CA . TRP A 1 83 ? -4.059 -0.171 8.084 1.00 90.69 83 TRP A CA 1
ATOM 640 C C . TRP A 1 83 ? -4.452 1.266 8.425 1.00 90.69 83 TRP A C 1
ATOM 642 O O . TRP A 1 83 ? -3.614 2.176 8.438 1.00 90.69 83 TRP A O 1
ATOM 652 N N . ARG A 1 84 ? -5.742 1.477 8.710 1.00 90.62 84 ARG A N 1
ATOM 653 C CA . ARG A 1 84 ? -6.239 2.763 9.212 1.00 90.62 84 ARG A CA 1
ATOM 654 C C . ARG A 1 84 ? -5.711 2.986 10.624 1.00 90.62 84 ARG A C 1
ATOM 656 O O . ARG A 1 84 ? -5.756 2.098 11.471 1.00 90.62 84 ARG A O 1
ATOM 663 N N . LEU A 1 85 ? -5.203 4.182 10.870 1.00 87.81 85 LEU A N 1
ATOM 664 C CA . LEU A 1 85 ? -4.883 4.634 12.211 1.00 87.81 85 LEU A CA 1
ATOM 665 C C . LEU A 1 85 ? -6.185 5.097 12.861 1.00 87.81 85 LEU A C 1
ATOM 667 O O . LEU A 1 85 ? -6.934 5.871 12.261 1.00 87.81 85 LEU A O 1
ATOM 671 N N . LEU A 1 86 ? -6.453 4.617 14.074 1.00 79.12 86 LEU A N 1
ATOM 672 C CA . LEU A 1 86 ? -7.532 5.167 14.885 1.00 79.12 86 LEU A CA 1
ATOM 673 C C . LEU A 1 86 ? -7.240 6.658 15.132 1.00 79.12 86 LEU A C 1
ATOM 675 O O . LEU A 1 86 ? -6.071 7.017 15.330 1.00 79.12 86 LEU A O 1
ATOM 679 N N . PRO A 1 87 ? -8.259 7.535 15.080 1.00 73.62 87 PRO A N 1
ATOM 680 C CA . PRO A 1 87 ? -8.067 8.927 15.452 1.00 73.62 87 PRO A CA 1
ATOM 681 C C . PRO A 1 87 ? -7.524 8.995 16.887 1.00 73.62 87 PRO A C 1
ATOM 683 O O . PRO A 1 87 ? -7.876 8.140 17.704 1.00 73.62 87 PRO A O 1
ATOM 686 N N . PRO A 1 88 ? -6.646 9.964 17.197 1.00 66.94 88 PRO A N 1
ATOM 687 C CA . PRO A 1 88 ? -6.198 10.153 18.567 1.00 66.94 88 PRO A CA 1
ATOM 688 C C . PRO A 1 88 ? -7.424 10.436 19.447 1.00 66.94 88 PRO A C 1
ATOM 690 O O . PRO A 1 88 ? -8.187 11.358 19.156 1.00 66.94 88 PRO A O 1
ATOM 693 N N . SER A 1 89 ? -7.623 9.584 20.451 1.00 55.50 89 SER A N 1
ATOM 694 C CA . SER A 1 89 ? -8.630 9.703 21.514 1.00 55.50 89 SER A CA 1
ATOM 695 C C . SER A 1 89 ? -8.309 10.828 22.485 1.00 55.50 89 SER A C 1
ATOM 697 O O . SER A 1 89 ? -7.100 10.981 22.783 1.00 55.50 89 SER A O 1
#